Protein AF-A0A821ZZ88-F1 (afdb_monomer_lite)

Secondary structure (DSSP, 8-state):
--HHHIIIIIS--HHHHHHHHHHHHHHHHHHHHHHHHHHHHHH-SS--S-TTSS-HHHHHHHHHHHS-HHHHHHHHHHHHHHHHHHHHHHH-

pLDDT: mean 75.6, std 12.41, range [48.59, 95.62]

Radius of gyration: 20.74 Å; chains: 1; bounding box: 51×36×53 Å

Foldseek 3Di:
DPPLCCVVPPVVVVVVSVVVVVVVVVVVVLVVQVVVVCCCQPPDPPNPPDDPPDPPVVVVVCCVPRPDPVVVVVVVVVVVVVVVVVVVVVVD

Sequence (92 aa):
IPIAIDIVFRHQHYIDFIKWSIVSGLITLVIIIPLNHIRYNLFSKHAPIFYGSQPWTYYIINDLVNVNIIYRLAIVGIILINLISRLVRLIK

Structure (mmCIF, N/CA/C/O backbone):
data_AF-A0A821ZZ88-F1
#
_entry.id   AF-A0A821ZZ88-F1
#
loop_
_atom_site.group_PDB
_atom_sit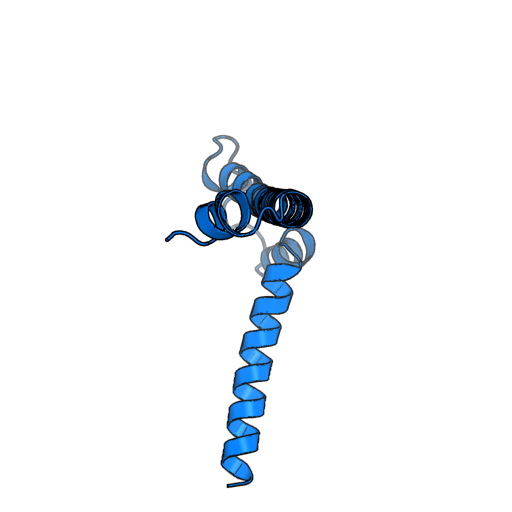e.id
_atom_site.type_symbol
_atom_site.label_atom_id
_atom_site.label_alt_id
_atom_site.label_comp_id
_atom_site.label_asym_id
_atom_site.label_entity_id
_atom_site.label_seq_id
_atom_site.pdbx_PDB_ins_code
_atom_site.Cartn_x
_atom_site.Cartn_y
_atom_site.Cartn_z
_atom_site.occupancy
_atom_site.B_iso_or_equiv
_atom_site.auth_seq_id
_atom_site.auth_comp_id
_atom_site.auth_asym_id
_atom_site.auth_atom_id
_atom_site.pdbx_PDB_model_num
ATOM 1 N N . ILE A 1 1 ? -26.595 -2.401 8.785 1.00 59.91 1 ILE A N 1
ATOM 2 C CA . ILE A 1 1 ? -26.608 -1.206 7.904 1.00 59.91 1 ILE A CA 1
ATOM 3 C C . ILE A 1 1 ? -25.148 -0.870 7.602 1.00 59.91 1 ILE A C 1
ATOM 5 O O . ILE A 1 1 ? -24.349 -1.012 8.522 1.00 59.91 1 ILE A O 1
ATOM 9 N N . PRO A 1 2 ? -24.755 -0.538 6.357 1.00 78.25 2 PRO A N 1
ATOM 10 C CA . PRO A 1 2 ? -23.380 -0.143 6.044 1.00 78.25 2 PRO A CA 1
ATOM 11 C C . PRO A 1 2 ? -22.927 1.009 6.943 1.00 78.25 2 PRO A C 1
ATOM 13 O O . PRO A 1 2 ? -23.695 1.941 7.165 1.00 78.25 2 PRO A O 1
ATOM 16 N N . ILE A 1 3 ? -21.686 0.965 7.429 1.00 78.06 3 ILE A N 1
ATOM 17 C CA . ILE A 1 3 ? -21.187 1.905 8.448 1.00 78.06 3 ILE A CA 1
ATOM 18 C C . ILE A 1 3 ? -21.301 3.371 8.001 1.00 78.06 3 ILE A C 1
ATOM 20 O O . ILE A 1 3 ? -21.662 4.236 8.789 1.00 78.06 3 ILE A O 1
ATOM 24 N N . ALA A 1 4 ? -21.098 3.639 6.707 1.00 75.88 4 ALA A N 1
ATOM 25 C CA . ALA A 1 4 ? -21.270 4.965 6.118 1.00 75.88 4 ALA A CA 1
ATOM 26 C C . ALA A 1 4 ? -22.724 5.462 6.193 1.00 75.88 4 ALA A C 1
ATOM 28 O O . ALA A 1 4 ? -22.970 6.621 6.506 1.00 75.88 4 ALA A O 1
ATOM 29 N N . ILE A 1 5 ? -23.692 4.578 5.939 1.00 78.12 5 ILE A N 1
ATOM 30 C CA . ILE A 1 5 ? -25.121 4.911 5.982 1.00 78.12 5 ILE A CA 1
ATOM 31 C C . ILE A 1 5 ? -25.562 5.148 7.432 1.00 78.12 5 ILE A C 1
ATOM 33 O O . ILE A 1 5 ? -26.334 6.065 7.701 1.00 78.12 5 ILE A O 1
ATOM 37 N N . ASP A 1 6 ? -25.034 4.367 8.373 1.00 83.81 6 ASP A N 1
ATOM 38 C CA . ASP A 1 6 ? -25.356 4.477 9.799 1.00 83.81 6 ASP A CA 1
ATOM 39 C C . ASP A 1 6 ? -24.829 5.794 10.408 1.00 83.81 6 ASP A C 1
ATOM 41 O O . ASP A 1 6 ? -25.563 6.524 11.075 1.00 83.81 6 ASP A O 1
ATOM 45 N N . ILE A 1 7 ? -23.583 6.164 10.097 1.00 82.69 7 ILE A N 1
ATOM 46 C CA . ILE A 1 7 ? -22.943 7.400 10.582 1.00 82.69 7 ILE A CA 1
ATOM 47 C C . ILE A 1 7 ? -23.643 8.656 10.041 1.00 82.69 7 ILE A C 1
ATOM 49 O O . ILE A 1 7 ? -23.848 9.616 10.787 1.00 82.69 7 ILE A O 1
ATOM 53 N N . VAL A 1 8 ? -24.023 8.651 8.759 1.00 80.88 8 VAL A N 1
ATOM 54 C CA . VAL A 1 8 ? -24.606 9.819 8.079 1.00 80.88 8 VAL A CA 1
ATOM 55 C C . VAL A 1 8 ? -26.074 10.010 8.450 1.00 80.88 8 VAL A C 1
ATOM 57 O O . VAL A 1 8 ? -26.464 11.105 8.842 1.00 80.88 8 VAL A O 1
ATOM 60 N N . PHE A 1 9 ? -26.892 8.961 8.357 1.00 82.38 9 PHE A N 1
ATOM 61 C CA . PHE A 1 9 ? -28.344 9.105 8.502 1.00 82.38 9 PHE A CA 1
ATOM 62 C C . PHE A 1 9 ? -28.845 8.858 9.923 1.00 82.38 9 PHE A C 1
ATOM 64 O O . PHE A 1 9 ? -29.865 9.427 10.308 1.00 82.38 9 PHE A O 1
ATOM 71 N N . ARG A 1 10 ? -28.158 8.015 10.704 1.00 74.75 10 ARG A N 1
ATOM 72 C CA . ARG A 1 10 ? -28.646 7.580 12.020 1.00 74.75 10 ARG A CA 1
ATOM 73 C C . ARG A 1 10 ? -28.013 8.345 13.170 1.00 74.75 10 ARG A C 1
ATOM 75 O O . ARG A 1 10 ? -28.711 8.695 14.114 1.00 74.75 10 ARG A O 1
ATOM 82 N N . HIS A 1 11 ? -26.716 8.621 13.071 1.00 80.00 11 HIS A N 1
ATOM 83 C CA . HIS A 1 11 ? -25.975 9.327 14.115 1.00 80.00 11 HIS A CA 1
ATOM 84 C C . HIS A 1 11 ? -25.649 10.794 13.784 1.00 80.00 11 HIS A C 1
ATOM 86 O O . HIS A 1 11 ? -25.174 11.509 14.657 1.00 80.00 11 HIS A O 1
ATOM 92 N N . GLN A 1 12 ? -25.924 11.260 12.556 1.00 79.88 12 GLN A N 1
ATOM 93 C CA . GLN A 1 12 ? -25.713 12.650 12.111 1.00 79.88 12 GLN A CA 1
ATOM 94 C C . GLN A 1 12 ? -24.272 13.174 12.303 1.00 79.88 12 GLN A C 1
ATOM 96 O O . GLN A 1 12 ? -24.032 14.382 12.366 1.00 79.88 12 GLN A O 1
ATOM 101 N N . HIS A 1 13 ? -23.278 12.281 12.339 1.00 83.62 13 HIS A N 1
ATOM 102 C CA . HIS A 1 13 ? -21.862 12.638 12.478 1.00 83.62 13 HIS A CA 1
ATOM 103 C C . HIS A 1 13 ? -21.236 12.974 11.116 1.00 83.62 13 HIS A C 1
ATOM 105 O O . HIS A 1 13 ? -20.282 12.342 10.656 1.00 83.62 13 HIS A O 1
ATOM 111 N N . TYR A 1 14 ? -21.774 13.997 10.448 1.00 83.56 14 TYR A N 1
ATOM 112 C CA . TYR A 1 14 ? -21.339 14.398 9.105 1.00 83.56 14 TYR A CA 1
ATOM 113 C C . TYR A 1 14 ? -19.872 14.840 9.063 1.00 83.56 14 TYR A C 1
ATOM 115 O O . TYR A 1 14 ? -19.166 14.559 8.098 1.00 83.56 14 TYR A O 1
ATOM 123 N N . ILE A 1 15 ? -19.394 15.498 10.124 1.00 85.12 15 ILE A N 1
ATOM 124 C CA . ILE A 1 15 ? -18.004 15.959 10.216 1.00 85.12 15 ILE A CA 1
ATOM 125 C C . ILE A 1 15 ? -17.048 14.767 10.245 1.00 85.12 15 ILE A C 1
ATOM 127 O O . ILE A 1 15 ? -16.039 14.779 9.542 1.00 85.12 15 ILE A O 1
ATOM 131 N N . ASP A 1 16 ? -17.367 13.727 11.014 1.00 83.31 16 ASP A N 1
ATOM 132 C CA . ASP A 1 16 ? -16.524 12.537 11.094 1.00 83.31 16 ASP A CA 1
ATOM 133 C C . ASP A 1 16 ? -16.557 11.769 9.775 1.00 83.31 16 ASP A C 1
ATOM 135 O O . ASP A 1 16 ? -15.509 11.364 9.275 1.00 83.31 16 ASP A O 1
ATOM 139 N N . PHE A 1 17 ? -17.725 11.668 9.137 1.00 85.81 17 PHE A N 1
ATOM 140 C CA . PHE A 1 17 ? -17.837 11.085 7.803 1.00 85.81 17 PHE A CA 1
ATOM 141 C C . PHE A 1 17 ? -16.965 11.816 6.769 1.00 85.81 17 PHE A C 1
ATOM 143 O O . PHE A 1 17 ? -16.240 11.168 6.012 1.00 85.81 17 PHE A O 1
ATOM 150 N N . ILE A 1 18 ? -16.980 13.154 6.763 1.00 88.06 18 ILE A N 1
ATOM 151 C CA . ILE A 1 18 ? -16.156 13.967 5.856 1.00 88.06 18 ILE A CA 1
ATOM 152 C C . ILE A 1 18 ? -14.668 13.784 6.172 1.00 88.06 18 ILE A C 1
ATOM 154 O O . ILE A 1 18 ? -13.886 13.517 5.259 1.00 88.06 18 ILE A O 1
ATOM 158 N N . LYS A 1 19 ? -14.269 13.860 7.450 1.00 89.56 19 LYS A N 1
ATOM 159 C CA . LYS A 1 19 ? -12.874 13.651 7.880 1.00 89.56 19 LYS A CA 1
ATOM 160 C C . LYS A 1 19 ? -12.347 12.294 7.418 1.00 89.56 19 LYS A C 1
ATOM 162 O O . LYS A 1 19 ? -11.304 12.230 6.770 1.00 89.56 19 LYS A O 1
ATOM 167 N N . TRP A 1 20 ? -13.078 11.218 7.700 1.00 87.06 20 TRP A N 1
ATOM 168 C CA . TRP A 1 20 ? -12.660 9.865 7.335 1.00 87.06 20 TRP A CA 1
ATOM 169 C C . TRP A 1 20 ? -12.712 9.613 5.825 1.00 87.06 20 TRP A C 1
ATOM 171 O O . TRP A 1 20 ? -11.843 8.914 5.304 1.00 87.06 20 TRP A O 1
ATOM 181 N N . SER A 1 21 ? -13.648 10.234 5.101 1.00 87.00 21 SER A N 1
ATOM 182 C CA . SER A 1 21 ? -13.697 10.168 3.632 1.00 87.00 21 SER A CA 1
ATOM 183 C C . SER A 1 21 ? -12.494 10.856 2.987 1.00 87.00 21 SER A C 1
ATOM 185 O O . SER A 1 21 ? -11.900 10.304 2.062 1.00 87.00 21 SER A O 1
ATOM 187 N N . ILE A 1 22 ? -12.078 12.020 3.501 1.00 89.94 22 ILE A N 1
ATOM 188 C CA . ILE A 1 22 ? -10.871 12.721 3.034 1.00 89.94 22 ILE A CA 1
ATOM 189 C C . ILE A 1 22 ? -9.625 11.876 3.312 1.00 89.94 22 ILE A C 1
ATOM 191 O O . ILE A 1 22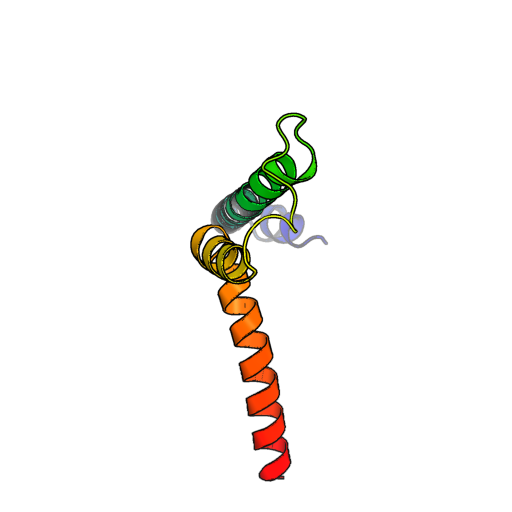 ? -8.813 11.674 2.412 1.00 89.94 22 ILE A O 1
ATOM 195 N N . VAL A 1 23 ? -9.489 11.334 4.527 1.00 88.31 23 VAL A N 1
ATOM 196 C CA . VAL A 1 23 ? -8.362 10.458 4.892 1.00 88.31 23 VAL A CA 1
ATOM 197 C C . VAL A 1 23 ? -8.307 9.228 3.980 1.00 88.31 23 VAL A C 1
ATOM 199 O O . VAL A 1 23 ? -7.251 8.915 3.433 1.00 88.31 23 VAL A O 1
ATOM 202 N N . SER A 1 24 ? -9.442 8.566 3.748 1.00 83.88 24 SER A N 1
ATOM 203 C CA . SER A 1 24 ? -9.536 7.419 2.838 1.00 83.88 24 SER A CA 1
ATOM 204 C C . SER A 1 24 ? -9.186 7.790 1.391 1.00 83.88 24 SER A C 1
ATOM 206 O O . SER A 1 24 ? -8.431 7.067 0.734 1.00 83.88 24 SER A O 1
ATOM 208 N N . GLY A 1 25 ? -9.656 8.943 0.908 1.00 82.12 25 GLY A N 1
ATOM 209 C CA . GLY A 1 25 ? -9.316 9.465 -0.415 1.00 82.12 25 GLY A CA 1
ATOM 210 C C . GLY A 1 25 ? -7.818 9.733 -0.572 1.00 82.12 25 GLY A C 1
ATOM 211 O O . GLY A 1 25 ? -7.214 9.290 -1.548 1.00 82.12 25 GLY A O 1
ATOM 212 N N . LEU A 1 26 ? -7.190 10.377 0.414 1.00 81.00 26 LEU A N 1
ATOM 213 C CA . LEU A 1 26 ? -5.748 10.646 0.417 1.00 81.00 26 LEU A CA 1
ATOM 214 C C . LEU A 1 26 ? -4.920 9.355 0.436 1.00 81.00 26 LEU A C 1
ATOM 216 O O . LEU A 1 26 ? -3.966 9.226 -0.331 1.00 81.00 26 LEU A O 1
ATOM 220 N N . ILE A 1 27 ? -5.309 8.371 1.251 1.00 77.00 27 ILE A N 1
ATOM 221 C CA . ILE A 1 27 ? -4.663 7.050 1.276 1.00 77.00 27 ILE A CA 1
ATOM 222 C C . ILE A 1 27 ? -4.802 6.358 -0.088 1.00 77.00 27 ILE A C 1
ATOM 224 O O . ILE A 1 27 ? -3.837 5.797 -0.602 1.00 77.00 27 ILE A O 1
ATOM 228 N N . THR A 1 28 ? -5.978 6.440 -0.710 1.00 70.75 28 THR A N 1
ATOM 229 C CA . THR A 1 28 ? -6.234 5.844 -2.030 1.00 70.75 28 THR A CA 1
ATOM 230 C C . THR A 1 28 ? -5.381 6.502 -3.116 1.00 70.75 28 THR A C 1
ATOM 232 O O . THR A 1 28 ? -4.791 5.802 -3.937 1.00 70.75 28 THR A O 1
ATOM 235 N N . LEU A 1 29 ? -5.225 7.829 -3.090 1.00 68.44 29 LEU A N 1
ATOM 236 C CA . LEU A 1 29 ? -4.325 8.553 -3.996 1.00 68.44 29 LEU A CA 1
ATOM 237 C C . LEU A 1 29 ? -2.868 8.100 -3.833 1.00 68.44 29 LEU A C 1
ATOM 239 O O . LEU A 1 29 ? -2.180 7.856 -4.824 1.00 68.44 29 LEU A O 1
ATOM 243 N N . VAL A 1 30 ? -2.424 7.895 -2.593 1.00 64.94 30 VAL A N 1
ATOM 244 C CA . VAL A 1 30 ? -1.092 7.358 -2.275 1.00 64.94 30 VAL A CA 1
ATOM 245 C C . VAL A 1 30 ? -0.896 5.921 -2.793 1.00 64.94 30 VAL A C 1
ATOM 247 O O . VAL A 1 30 ? 0.232 5.526 -3.089 1.00 64.94 30 VAL A O 1
ATOM 250 N N . ILE A 1 31 ? -1.971 5.147 -2.963 1.00 62.88 31 ILE A N 1
ATOM 251 C CA . ILE A 1 31 ? -1.949 3.798 -3.557 1.00 62.88 31 ILE A CA 1
ATOM 252 C C . ILE A 1 31 ? -2.001 3.848 -5.099 1.00 62.88 31 ILE A C 1
ATOM 254 O O . ILE A 1 31 ? -1.427 2.985 -5.764 1.00 62.88 31 ILE A O 1
ATOM 258 N N . ILE A 1 32 ? -2.619 4.871 -5.697 1.00 59.53 32 ILE A N 1
ATOM 259 C CA . ILE A 1 32 ? -2.679 5.041 -7.162 1.00 59.53 32 ILE A CA 1
ATOM 260 C C . ILE A 1 32 ? -1.309 5.428 -7.746 1.00 59.53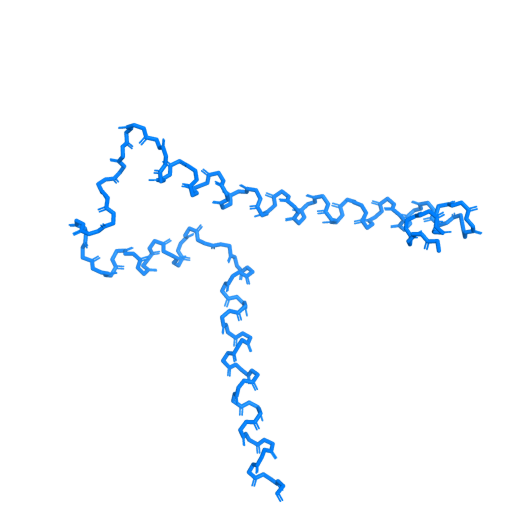 32 ILE A C 1
ATOM 262 O O . ILE A 1 32 ? -0.973 4.989 -8.846 1.00 59.53 32 ILE A O 1
ATOM 266 N N . ILE A 1 33 ? -0.490 6.188 -7.011 1.00 60.66 33 ILE A N 1
ATOM 267 C CA . ILE A 1 33 ? 0.869 6.592 -7.425 1.00 60.66 33 ILE A CA 1
ATOM 268 C C . ILE A 1 33 ? 1.759 5.385 -7.799 1.00 60.66 33 ILE A C 1
ATOM 270 O O . ILE A 1 33 ? 2.266 5.360 -8.925 1.00 60.66 33 ILE A O 1
ATOM 274 N N . PRO A 1 34 ? 1.925 4.350 -6.949 1.00 61.50 34 PRO A N 1
ATOM 275 C CA . PRO A 1 34 ? 2.683 3.161 -7.324 1.00 61.50 34 PRO A CA 1
ATOM 276 C C . PRO A 1 34 ? 2.004 2.369 -8.447 1.00 61.50 34 PRO A C 1
ATOM 278 O O . PRO A 1 34 ? 2.703 1.803 -9.281 1.00 61.50 34 PRO A O 1
ATOM 281 N N . LEU A 1 35 ? 0.670 2.380 -8.552 1.00 61.84 35 LEU A N 1
ATOM 282 C CA . LEU A 1 35 ? -0.036 1.717 -9.655 1.00 61.84 35 LEU A CA 1
ATOM 283 C C . LEU A 1 35 ? 0.260 2.375 -11.013 1.00 61.84 35 LEU A C 1
ATOM 285 O O . LEU A 1 35 ? 0.420 1.681 -12.017 1.00 61.84 35 LEU A O 1
ATOM 289 N N . ASN A 1 36 ? 0.364 3.706 -11.044 1.00 65.44 36 ASN A N 1
ATOM 290 C CA . ASN A 1 36 ? 0.761 4.468 -12.226 1.00 65.44 36 ASN A CA 1
ATOM 291 C C . ASN A 1 36 ? 2.227 4.188 -12.601 1.00 65.44 36 ASN A C 1
ATOM 293 O O . ASN A 1 36 ? 2.545 4.011 -13.776 1.00 65.44 36 ASN A O 1
ATOM 297 N N . HIS A 1 37 ? 3.098 4.045 -11.598 1.00 64.00 37 HIS A N 1
ATOM 298 C CA . HIS A 1 37 ? 4.500 3.658 -11.780 1.00 64.00 37 HIS A CA 1
ATOM 299 C C . HIS A 1 37 ? 4.645 2.234 -12.338 1.00 64.00 37 HIS A C 1
ATOM 301 O O . HIS A 1 37 ? 5.396 2.012 -13.286 1.00 64.00 37 HIS A O 1
ATOM 307 N N . ILE A 1 38 ? 3.897 1.268 -11.796 1.00 64.81 38 ILE A N 1
ATOM 308 C CA . ILE A 1 38 ? 3.845 -0.113 -12.297 1.00 64.81 38 ILE A CA 1
ATOM 309 C C . ILE A 1 38 ? 3.298 -0.128 -13.726 1.00 64.81 38 ILE A C 1
ATOM 311 O O . ILE A 1 38 ? 3.875 -0.780 -14.593 1.00 64.81 38 ILE A O 1
ATOM 315 N N . ARG A 1 39 ? 2.221 0.623 -13.999 1.00 60.41 39 ARG A N 1
ATOM 316 C CA . ARG A 1 39 ? 1.629 0.703 -15.340 1.00 60.41 39 ARG A CA 1
ATOM 317 C C . ARG A 1 39 ? 2.602 1.242 -16.380 1.00 60.41 39 ARG A C 1
ATOM 319 O O . ARG A 1 39 ? 2.715 0.666 -17.460 1.00 60.41 39 ARG A O 1
ATOM 326 N N . TYR A 1 40 ? 3.316 2.307 -16.033 1.00 62.06 40 TYR A N 1
ATOM 327 C CA . TYR A 1 40 ? 4.329 2.906 -16.891 1.00 62.06 40 TYR A CA 1
ATOM 328 C C . TYR A 1 40 ? 5.498 1.948 -17.161 1.00 62.06 40 TYR A C 1
ATOM 330 O O . TYR A 1 40 ? 5.915 1.807 -18.307 1.00 62.06 40 TYR A O 1
ATOM 338 N N . ASN A 1 41 ? 5.988 1.246 -16.133 1.00 61.84 41 ASN A N 1
ATOM 339 C CA . ASN A 1 41 ? 7.145 0.353 -16.263 1.00 61.84 41 ASN A CA 1
ATOM 340 C C . ASN A 1 41 ? 6.825 -1.001 -16.919 1.00 61.84 41 ASN A C 1
ATOM 342 O O . ASN A 1 41 ? 7.681 -1.545 -17.608 1.00 61.84 41 ASN A O 1
ATOM 346 N N . LEU A 1 42 ? 5.623 -1.556 -16.721 1.00 63.03 42 LEU A N 1
ATOM 347 C CA . LEU A 1 42 ? 5.269 -2.891 -17.227 1.00 63.03 42 LEU A CA 1
ATOM 348 C C . LEU A 1 42 ? 4.514 -2.882 -18.564 1.00 63.03 42 LEU A C 1
ATOM 350 O O . LEU A 1 42 ? 4.602 -3.862 -19.297 1.00 63.03 42 LEU A O 1
ATOM 354 N N . PHE A 1 43 ? 3.764 -1.821 -18.891 1.00 62.19 43 PHE A N 1
ATOM 355 C CA . PHE A 1 43 ? 2.838 -1.833 -20.037 1.00 62.19 43 PHE A CA 1
ATOM 356 C C . PHE A 1 43 ? 3.098 -0.744 -21.092 1.00 62.19 43 PHE A C 1
ATOM 358 O O . PHE A 1 43 ? 2.338 -0.646 -22.057 1.00 62.19 43 PHE A O 1
ATOM 365 N N . SER A 1 44 ? 4.144 0.078 -20.954 1.00 57.78 44 SER A N 1
ATOM 366 C CA . SER A 1 44 ? 4.467 1.122 -21.940 1.00 57.78 44 SER A CA 1
ATOM 367 C C . SER A 1 44 ? 5.400 0.608 -23.051 1.00 57.78 44 SER A C 1
ATOM 369 O O . SER A 1 44 ? 6.318 -0.165 -22.794 1.00 57.78 44 SER A O 1
ATOM 371 N N . LYS A 1 45 ? 5.183 1.050 -24.304 1.00 53.47 45 LYS A N 1
ATOM 372 C CA . LYS A 1 45 ? 5.966 0.632 -25.496 1.00 53.47 45 LYS A CA 1
ATOM 373 C C . LYS A 1 45 ? 7.426 1.111 -25.480 1.00 53.47 45 LYS A C 1
ATOM 375 O O . LYS A 1 45 ? 8.273 0.486 -26.108 1.00 53.47 45 LYS A O 1
ATOM 380 N N . HIS A 1 46 ? 7.719 2.188 -24.749 1.00 55.81 46 HIS A N 1
ATOM 381 C CA . HIS A 1 46 ? 9.080 2.558 -24.359 1.00 55.81 46 HIS A CA 1
ATOM 382 C C . HIS A 1 46 ? 9.441 1.725 -23.133 1.00 55.81 46 HIS A C 1
ATOM 384 O O . HIS A 1 46 ? 9.471 2.249 -22.024 1.00 55.81 46 HIS A O 1
ATOM 390 N N . ALA A 1 47 ? 9.588 0.413 -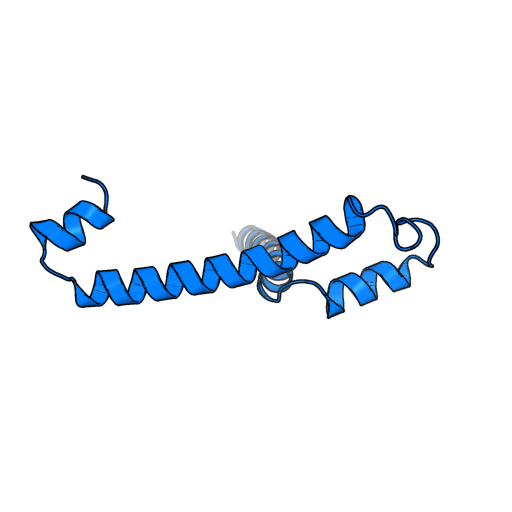23.302 1.00 48.59 47 ALA A N 1
ATOM 391 C CA . ALA A 1 47 ? 9.928 -0.447 -22.184 1.00 48.59 47 ALA A CA 1
ATOM 392 C C . ALA A 1 47 ? 11.297 0.005 -21.642 1.00 48.59 47 ALA A C 1
ATOM 394 O O . ALA A 1 47 ? 12.287 -0.099 -22.375 1.00 48.59 47 ALA A O 1
ATOM 395 N N . PRO A 1 48 ? 11.392 0.543 -20.408 1.00 51.50 48 PRO A N 1
ATOM 396 C CA . PRO A 1 48 ? 12.692 0.693 -19.780 1.00 51.50 48 PRO A CA 1
ATOM 397 C C . PRO A 1 48 ? 13.259 -0.717 -19.707 1.00 51.50 48 PRO A C 1
ATOM 399 O O . PRO A 1 48 ? 12.538 -1.636 -19.323 1.00 51.50 48 PRO A O 1
ATOM 402 N N . ILE A 1 49 ? 14.491 -0.877 -20.193 1.00 55.88 49 ILE A N 1
ATOM 403 C CA . ILE A 1 49 ? 15.165 -2.158 -20.413 1.00 55.88 49 ILE A CA 1
ATOM 404 C C . ILE A 1 49 ? 14.714 -3.157 -19.344 1.00 55.88 49 ILE A C 1
ATOM 406 O O . ILE A 1 49 ? 14.983 -2.945 -18.161 1.00 55.88 49 ILE A O 1
ATOM 410 N N . PHE A 1 50 ? 13.923 -4.148 -19.772 1.00 53.47 50 PHE A N 1
ATOM 411 C CA . PHE A 1 50 ? 13.149 -5.016 -18.891 1.00 53.47 50 PHE A CA 1
ATOM 412 C C . PHE A 1 50 ? 14.000 -5.544 -17.730 1.00 53.47 50 PHE A C 1
ATOM 414 O O . PHE A 1 50 ? 15.210 -5.768 -17.870 1.00 53.47 50 PHE A O 1
ATOM 421 N N . TYR A 1 51 ? 13.337 -5.751 -16.589 1.00 54.91 51 TYR A N 1
ATOM 422 C CA . TYR A 1 51 ? 13.845 -6.544 -15.474 1.00 54.91 51 TYR A CA 1
ATOM 423 C C . TYR A 1 51 ? 14.684 -7.726 -16.001 1.00 54.91 51 TYR A C 1
ATOM 425 O O . TYR A 1 51 ? 14.162 -8.575 -16.719 1.00 54.91 51 TYR A O 1
ATOM 433 N N . GLY A 1 52 ? 15.985 -7.741 -15.699 1.00 58.31 52 GLY A N 1
ATOM 434 C CA . GLY A 1 52 ? 16.962 -8.705 -16.216 1.00 58.31 52 GLY A CA 1
ATOM 435 C C . GLY A 1 52 ? 18.186 -8.101 -16.919 1.00 58.31 52 GLY A C 1
ATOM 436 O O . GLY A 1 52 ? 19.146 -8.827 -17.155 1.00 58.31 52 GLY A O 1
ATOM 437 N N . SER A 1 53 ? 18.190 -6.804 -17.242 1.00 68.44 53 SER A N 1
ATOM 438 C CA . SER A 1 53 ? 19.320 -6.152 -17.935 1.00 68.44 53 SER A CA 1
ATOM 439 C C . SER A 1 53 ? 20.289 -5.403 -17.018 1.00 68.44 53 SER A C 1
ATOM 441 O O . SER A 1 53 ? 21.470 -5.265 -17.335 1.00 68.44 53 SER A O 1
ATOM 443 N N . GLN A 1 54 ? 19.797 -4.917 -15.879 1.00 73.06 54 GLN A N 1
ATOM 444 C CA . GLN A 1 54 ? 20.602 -4.240 -14.873 1.00 73.06 54 GLN A CA 1
ATOM 445 C C . GLN A 1 54 ? 21.085 -5.236 -13.806 1.00 73.06 54 GLN A C 1
ATOM 447 O O . GLN A 1 54 ? 20.421 -6.248 -13.555 1.00 73.06 54 GLN A O 1
ATOM 452 N N . PRO A 1 55 ? 22.222 -4.964 -13.138 1.00 77.31 55 PRO A N 1
ATOM 453 C CA . PRO A 1 55 ? 22.655 -5.763 -11.998 1.00 77.31 55 PRO A CA 1
ATOM 454 C C . PRO A 1 55 ? 21.565 -5.792 -10.922 1.00 77.31 55 PRO A C 1
ATOM 456 O O . PRO A 1 55 ? 20.870 -4.804 -10.701 1.00 77.31 55 PRO A O 1
ATOM 459 N N . TRP A 1 56 ? 21.438 -6.914 -10.214 1.00 73.69 56 TRP A N 1
ATOM 460 C CA . TRP A 1 56 ? 20.391 -7.139 -9.208 1.00 73.69 56 TRP A CA 1
ATOM 461 C C . TRP A 1 56 ? 20.295 -6.030 -8.138 1.00 73.69 56 TRP A C 1
ATOM 463 O O . TRP A 1 56 ? 19.208 -5.732 -7.644 1.00 73.69 56 TRP A O 1
ATOM 473 N N . THR A 1 57 ? 21.411 -5.361 -7.831 1.00 77.62 57 THR A N 1
ATOM 474 C CA . THR A 1 57 ? 21.484 -4.210 -6.916 1.00 77.62 57 THR A CA 1
ATOM 475 C C . THR A 1 57 ? 20.672 -3.006 -7.390 1.00 77.62 57 THR A C 1
ATOM 477 O O . THR A 1 57 ? 20.103 -2.296 -6.562 1.00 77.62 57 THR A O 1
ATOM 480 N N . TYR A 1 58 ? 20.558 -2.794 -8.704 1.00 77.88 58 TYR A N 1
ATOM 481 C CA . TYR A 1 58 ? 19.741 -1.729 -9.285 1.00 77.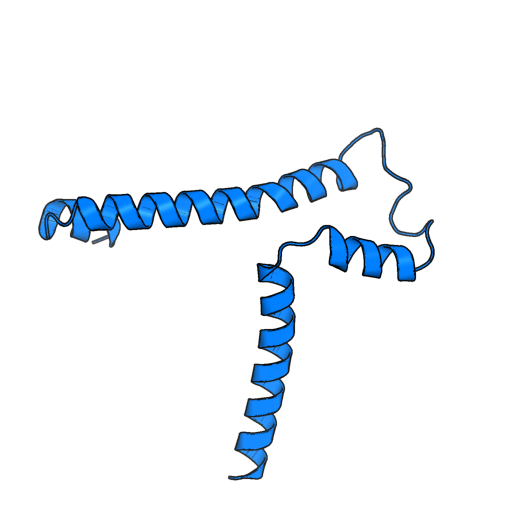88 58 TYR A CA 1
ATOM 482 C C . TYR A 1 58 ? 18.274 -1.874 -8.881 1.00 77.88 58 TYR A C 1
ATOM 484 O O . TYR A 1 58 ? 17.649 -0.894 -8.486 1.00 77.88 58 TYR A O 1
ATOM 492 N N . TYR A 1 59 ? 17.736 -3.096 -8.905 1.00 72.69 59 TYR A N 1
ATOM 493 C CA . TYR A 1 59 ? 16.343 -3.337 -8.530 1.00 72.69 59 TYR A CA 1
ATOM 494 C C . TYR A 1 59 ? 16.103 -3.113 -7.041 1.00 72.69 59 TYR A C 1
ATOM 496 O O . TYR A 1 59 ? 15.082 -2.537 -6.694 1.00 72.69 59 TYR A O 1
ATOM 504 N N . ILE A 1 60 ? 17.054 -3.478 -6.175 1.00 72.38 60 ILE A N 1
ATOM 505 C CA . ILE A 1 60 ? 16.961 -3.208 -4.732 1.00 72.38 60 ILE A CA 1
ATOM 506 C C . ILE A 1 60 ? 16.952 -1.701 -4.463 1.00 72.38 60 ILE A C 1
ATOM 508 O O . ILE A 1 60 ? 16.115 -1.214 -3.711 1.00 72.38 60 ILE A O 1
ATOM 512 N N . ILE A 1 61 ? 17.850 -0.943 -5.092 1.00 73.75 61 ILE A N 1
ATOM 513 C CA . ILE A 1 61 ? 17.916 0.514 -4.914 1.00 73.75 61 ILE A CA 1
ATOM 514 C C . ILE A 1 61 ? 16.662 1.182 -5.489 1.00 73.75 61 ILE A C 1
ATOM 516 O O . ILE A 1 61 ? 16.085 2.062 -4.855 1.00 73.75 61 ILE A O 1
ATOM 520 N N . ASN A 1 62 ? 16.201 0.737 -6.657 1.00 73.56 62 ASN A N 1
ATOM 521 C CA . ASN A 1 62 ? 14.967 1.220 -7.262 1.00 73.56 62 ASN A CA 1
ATOM 522 C C . ASN A 1 62 ? 13.747 0.929 -6.376 1.00 73.56 62 ASN A C 1
ATOM 524 O O . ASN A 1 62 ? 12.888 1.792 -6.231 1.00 73.56 62 ASN A O 1
ATOM 528 N N . ASP A 1 63 ? 13.687 -0.245 -5.749 1.00 70.75 63 ASP A N 1
ATOM 529 C CA . ASP A 1 63 ? 12.630 -0.599 -4.800 1.00 70.75 63 ASP A CA 1
ATOM 530 C C . ASP A 1 63 ? 12.687 0.296 -3.546 1.00 70.75 63 ASP A C 1
ATOM 532 O O . ASP A 1 63 ? 11.675 0.832 -3.097 1.00 70.75 63 ASP A O 1
ATOM 536 N N . LEU A 1 64 ? 13.890 0.577 -3.033 1.00 70.12 64 LEU A N 1
ATOM 537 C CA . LEU A 1 64 ? 14.084 1.475 -1.890 1.00 70.12 64 LEU A CA 1
ATOM 538 C C . LEU A 1 64 ? 13.683 2.926 -2.184 1.00 70.12 64 LEU A C 1
ATOM 540 O O . LEU A 1 64 ? 13.131 3.583 -1.300 1.00 70.12 64 LEU A O 1
ATOM 544 N N . VAL A 1 65 ? 13.943 3.421 -3.395 1.00 68.62 65 VAL A N 1
ATOM 545 C CA . VAL A 1 65 ? 13.685 4.818 -3.780 1.00 68.62 65 VAL A CA 1
ATOM 546 C C . VAL A 1 65 ? 12.249 5.026 -4.268 1.00 68.62 65 VAL A C 1
ATOM 548 O O . VAL A 1 65 ? 11.629 6.025 -3.909 1.00 68.62 65 VAL A O 1
ATOM 551 N N . ASN A 1 66 ? 11.697 4.092 -5.048 1.00 66.31 66 ASN A N 1
ATOM 552 C CA . ASN A 1 66 ? 10.437 4.296 -5.774 1.00 66.31 66 ASN A CA 1
ATOM 553 C C . ASN A 1 66 ? 9.217 3.613 -5.145 1.00 66.31 66 ASN A C 1
ATOM 555 O O . ASN A 1 66 ? 8.095 3.832 -5.608 1.00 66.31 66 ASN A O 1
ATOM 559 N N . VAL A 1 67 ? 9.389 2.811 -4.089 1.00 64.88 67 VAL A N 1
ATOM 560 C CA . VAL A 1 67 ? 8.254 2.165 -3.419 1.00 64.88 67 VAL A CA 1
ATOM 561 C C . VAL A 1 67 ? 7.755 2.971 -2.217 1.00 64.88 67 VAL A C 1
ATOM 563 O O . VAL A 1 67 ? 8.499 3.650 -1.509 1.00 64.88 67 VAL A O 1
ATOM 566 N N . ASN A 1 68 ? 6.440 2.911 -2.003 1.00 71.31 68 ASN A N 1
ATOM 567 C CA . ASN A 1 68 ? 5.716 3.579 -0.928 1.00 71.31 68 ASN A CA 1
ATOM 568 C C . ASN A 1 68 ? 6.239 3.156 0.462 1.00 71.31 68 ASN A C 1
ATOM 570 O O . ASN A 1 68 ? 6.441 1.971 0.731 1.00 71.31 68 ASN A O 1
ATOM 574 N N . ILE A 1 69 ? 6.394 4.122 1.376 1.00 72.38 69 ILE A N 1
ATOM 575 C CA . ILE A 1 69 ? 6.796 3.888 2.774 1.00 72.38 69 ILE A CA 1
ATOM 576 C C . ILE A 1 69 ? 5.927 2.830 3.474 1.00 72.38 69 ILE A C 1
ATOM 578 O O . ILE A 1 69 ? 6.440 2.055 4.277 1.00 72.38 69 ILE A O 1
ATOM 582 N N . ILE A 1 70 ? 4.645 2.735 3.115 1.00 72.56 70 ILE A N 1
ATOM 583 C CA . ILE A 1 70 ? 3.700 1.752 3.660 1.00 72.56 70 ILE A CA 1
ATOM 584 C C . ILE A 1 70 ? 4.130 0.316 3.328 1.00 72.56 70 ILE A C 1
ATOM 586 O O . ILE A 1 70 ? 4.059 -0.556 4.189 1.00 72.56 70 ILE A O 1
ATOM 590 N N . TYR A 1 71 ? 4.632 0.060 2.118 1.00 71.44 71 TYR A N 1
ATOM 591 C CA . TYR A 1 71 ? 5.119 -1.269 1.732 1.00 71.44 71 TYR A CA 1
ATOM 592 C C . TYR A 1 71 ? 6.375 -1.661 2.521 1.00 71.44 71 TYR A C 1
ATOM 594 O O . TYR A 1 71 ? 6.470 -2.785 3.012 1.00 71.44 71 TYR A O 1
ATOM 602 N N . ARG A 1 72 ? 7.299 -0.713 2.739 1.00 75.56 72 ARG A N 1
ATOM 603 C CA . ARG A 1 72 ? 8.476 -0.944 3.596 1.00 75.56 72 ARG A CA 1
ATOM 604 C C . ARG A 1 72 ? 8.067 -1.292 5.027 1.00 75.56 72 ARG A C 1
ATOM 606 O O . ARG A 1 72 ? 8.572 -2.257 5.598 1.00 75.56 72 ARG A O 1
ATOM 613 N N . LEU A 1 73 ? 7.118 -0.542 5.585 1.00 80.25 73 LEU A N 1
ATOM 614 C CA . LEU A 1 73 ? 6.576 -0.805 6.919 1.00 80.25 73 LEU A CA 1
ATOM 615 C C . LEU A 1 73 ? 5.864 -2.162 6.996 1.00 80.25 73 LEU A C 1
ATOM 617 O O . LEU A 1 73 ? 5.973 -2.838 8.016 1.00 80.25 73 LEU A O 1
ATOM 621 N N . ALA A 1 74 ? 5.196 -2.599 5.925 1.00 84.31 74 ALA A N 1
ATOM 622 C CA . ALA A 1 74 ? 4.551 -3.908 5.871 1.00 84.31 74 ALA A CA 1
ATOM 623 C C . ALA A 1 74 ? 5.566 -5.064 5.937 1.00 84.31 74 ALA A C 1
ATOM 625 O O . ALA A 1 74 ? 5.376 -5.989 6.728 1.00 84.31 74 ALA A O 1
ATOM 626 N N . ILE A 1 75 ? 6.670 -4.996 5.179 1.00 84.88 75 ILE A N 1
ATOM 627 C CA . ILE A 1 75 ? 7.742 -6.011 5.235 1.00 84.88 75 ILE A CA 1
ATOM 628 C C . ILE A 1 75 ? 8.352 -6.074 6.638 1.00 84.88 75 ILE A C 1
ATOM 630 O O . ILE A 1 75 ? 8.481 -7.157 7.214 1.00 84.88 75 ILE A O 1
ATOM 634 N N . VAL A 1 76 ? 8.683 -4.916 7.216 1.00 89.88 76 VAL A N 1
ATOM 635 C CA . VAL A 1 76 ? 9.219 -4.836 8.583 1.00 89.88 76 VAL A CA 1
ATOM 636 C C . VAL A 1 76 ? 8.219 -5.409 9.591 1.00 89.88 76 VAL A C 1
ATOM 638 O O . VAL A 1 76 ? 8.601 -6.193 10.458 1.00 89.88 76 VAL A O 1
ATOM 641 N N . GLY A 1 77 ? 6.931 -5.092 9.441 1.00 93.06 77 GLY A N 1
ATOM 642 C CA . GLY A 1 77 ? 5.861 -5.631 10.276 1.00 93.06 77 GLY A CA 1
ATOM 643 C C . GLY A 1 77 ? 5.796 -7.159 10.245 1.00 93.06 77 GLY A C 1
ATOM 644 O O . GLY A 1 77 ? 5.733 -7.786 11.301 1.00 93.06 77 GLY A O 1
ATOM 645 N N . ILE A 1 78 ? 5.891 -7.776 9.062 1.00 93.81 78 ILE A N 1
ATOM 646 C CA . ILE A 1 78 ? 5.895 -9.243 8.910 1.00 93.81 78 ILE A CA 1
ATOM 647 C C . ILE A 1 78 ? 7.082 -9.875 9.651 1.00 93.81 78 ILE A C 1
ATOM 649 O O . ILE A 1 78 ? 6.916 -10.896 10.328 1.00 93.81 78 ILE A O 1
ATOM 653 N N . ILE A 1 79 ? 8.272 -9.278 9.553 1.00 93.56 79 ILE A N 1
ATOM 654 C CA . ILE A 1 79 ? 9.475 -9.773 10.238 1.00 93.56 79 ILE A CA 1
ATOM 655 C C . ILE A 1 79 ? 9.301 -9.671 11.758 1.00 93.56 79 ILE A C 1
ATOM 657 O O . ILE A 1 79 ? 9.532 -10.648 12.473 1.00 93.56 79 ILE A O 1
ATOM 661 N N . LEU A 1 80 ? 8.845 -8.517 12.249 1.00 94.44 80 LEU A N 1
ATOM 662 C CA . LEU A 1 80 ? 8.658 -8.272 13.679 1.00 94.44 80 LEU A CA 1
ATOM 663 C C . LEU A 1 80 ? 7.599 -9.190 14.289 1.00 94.44 80 LEU A C 1
ATOM 665 O O . LEU A 1 80 ? 7.842 -9.778 15.341 1.00 94.44 80 LEU A O 1
ATOM 669 N N . ILE A 1 81 ? 6.460 -9.377 13.619 1.00 95.62 81 ILE A N 1
ATOM 670 C CA . ILE A 1 81 ? 5.400 -10.279 14.090 1.00 95.62 81 ILE A CA 1
ATOM 671 C C . ILE A 1 81 ? 5.929 -11.711 14.204 1.00 95.62 81 ILE A C 1
ATOM 673 O O . ILE A 1 81 ? 5.681 -12.376 15.212 1.00 95.62 81 ILE A O 1
ATOM 677 N N . ASN A 1 82 ? 6.693 -12.187 13.218 1.00 94.19 82 ASN A N 1
ATOM 678 C CA . ASN A 1 82 ? 7.301 -13.516 13.279 1.00 94.19 82 ASN A CA 1
ATOM 679 C C . ASN A 1 82 ? 8.325 -13.638 14.414 1.00 94.19 82 ASN A 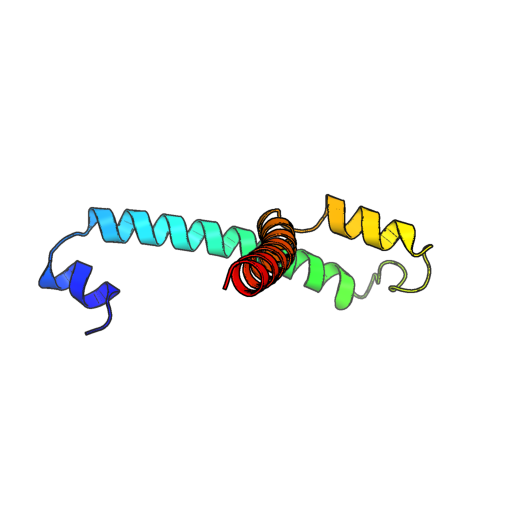C 1
ATOM 681 O O . ASN A 1 82 ? 8.340 -14.653 15.114 1.00 94.19 82 ASN A O 1
ATOM 685 N N . LEU A 1 83 ? 9.155 -12.614 14.624 1.00 94.88 83 LEU A N 1
ATOM 686 C CA . LEU A 1 83 ? 10.149 -12.598 15.695 1.00 94.88 83 LEU A CA 1
ATOM 687 C C . LEU A 1 83 ? 9.484 -12.626 17.076 1.00 94.88 83 LEU A C 1
ATOM 689 O O . LEU A 1 83 ? 9.805 -13.488 17.892 1.00 94.88 83 LEU A O 1
ATOM 693 N N . ILE A 1 84 ? 8.507 -11.747 17.308 1.00 95.38 84 ILE A N 1
ATOM 694 C CA . ILE A 1 84 ? 7.735 -11.698 18.555 1.00 95.38 84 ILE A CA 1
ATOM 695 C C . ILE A 1 84 ? 7.020 -13.032 18.776 1.00 95.38 84 ILE A C 1
ATOM 697 O O . ILE A 1 84 ? 7.086 -13.593 19.866 1.00 95.38 84 ILE A O 1
ATOM 701 N N . SER A 1 85 ? 6.408 -13.595 17.732 1.00 94.19 85 SER A N 1
ATOM 702 C CA . SER A 1 85 ? 5.732 -14.895 17.818 1.00 94.19 85 SER A CA 1
ATOM 703 C C . SER A 1 85 ? 6.678 -16.021 18.235 1.00 94.19 85 SER A C 1
ATOM 705 O O . SER A 1 85 ? 6.269 -16.917 18.970 1.00 94.19 85 SER A O 1
ATOM 707 N N . ARG A 1 86 ? 7.939 -15.995 17.784 1.00 93.12 86 ARG A N 1
ATOM 708 C CA . ARG A 1 86 ? 8.963 -16.962 18.208 1.00 93.12 86 ARG A CA 1
ATOM 709 C C . ARG A 1 86 ? 9.390 -16.733 19.655 1.00 93.12 86 ARG A C 1
ATOM 711 O O . ARG A 1 86 ? 9.445 -17.696 20.407 1.00 93.12 86 ARG A O 1
ATOM 718 N N . LEU A 1 87 ? 9.630 -15.486 20.055 1.00 92.88 87 LEU A N 1
ATOM 719 C CA . LEU A 1 87 ? 10.006 -15.140 21.431 1.00 92.88 87 LEU A CA 1
ATOM 720 C C . LEU A 1 87 ? 8.921 -15.537 22.438 1.00 92.88 87 LEU A C 1
ATOM 722 O O . LEU A 1 87 ? 9.222 -16.160 23.449 1.00 92.88 87 LEU A O 1
ATOM 726 N N . VAL A 1 88 ? 7.651 -15.262 22.132 1.00 93.44 88 VAL A N 1
ATOM 727 C CA . VAL A 1 88 ? 6.517 -15.653 22.985 1.00 93.44 88 VAL A CA 1
ATOM 728 C C . VAL A 1 88 ? 6.423 -17.174 23.138 1.00 93.44 88 VAL A C 1
ATOM 730 O O . VAL A 1 88 ? 6.118 -17.654 24.226 1.00 93.44 88 VAL A O 1
ATOM 733 N N . ARG A 1 89 ? 6.713 -17.944 22.080 1.00 89.12 89 ARG A N 1
ATOM 734 C CA . ARG A 1 89 ? 6.760 -19.416 22.157 1.00 89.12 89 ARG A CA 1
ATOM 735 C C . ARG A 1 89 ? 7.934 -19.957 22.971 1.00 89.12 89 ARG A C 1
ATOM 737 O O . ARG A 1 89 ? 7.857 -21.102 23.372 1.00 89.12 89 ARG A O 1
ATOM 744 N N . LEU A 1 90 ? 9.007 -19.188 23.159 1.00 88.06 90 LEU A N 1
ATOM 745 C CA . LEU A 1 90 ? 10.172 -19.607 23.949 1.00 88.06 90 LEU A CA 1
ATOM 746 C C . LEU A 1 90 ? 10.000 -19.340 25.451 1.00 88.06 90 LEU A C 1
ATOM 748 O O . LEU A 1 90 ? 10.720 -19.919 26.255 1.00 88.06 90 LEU A O 1
ATOM 752 N N . ILE A 1 91 ? 9.091 -18.432 25.817 1.00 87.44 91 ILE A N 1
ATOM 753 C CA . ILE A 1 91 ? 8.805 -18.051 27.210 1.00 87.44 91 ILE A CA 1
ATOM 754 C C . ILE A 1 91 ? 7.661 -18.900 27.802 1.00 87.44 91 ILE A C 1
ATOM 756 O O . ILE A 1 91 ? 7.523 -18.977 29.021 1.00 87.44 91 ILE A O 1
ATOM 760 N N . LYS A 1 92 ? 6.840 -19.521 26.948 1.00 64.19 92 LYS A N 1
ATOM 761 C CA . LYS A 1 92 ? 5.837 -20.528 27.325 1.00 64.19 92 LYS A CA 1
ATOM 762 C C . LYS A 1 92 ? 6.443 -21.922 27.331 1.00 64.19 92 LYS A C 1
ATOM 764 O O . LYS A 1 92 ? 6.013 -22.708 28.200 1.00 64.19 92 LYS A O 1
#